Protein AF-A0A8J3WYK4-F1 (afdb_monomer_lite)

pLDDT: mean 82.58, std 11.93, range [45.78, 96.06]

Sequence (86 aa):
MPRPDPGTLSPLSERVGAMGGVRRRRGVRDGRILIATRTPKGRDLRGEADRAPPTIVERLDVELAESQDPRQAPTRVIAAASNATE

Radius of gyration: 16.9 Å; chains: 1; bounding box: 37×24×45 Å

Secondary structure (DSSP, 8-state):
-PPPPHHHHHHHHHHHHHTTSEEEEE-SS-TT-EEEEE-HHHHHHHHHHTTHHHHHHHHHT---TT--STTHHHHHHHHHHHHTT-

Foldseek 3Di:
DDDDDPVVVVVVLVVCVVVVQWDWDADPVHSVDIDIDGDPVNVVCVVVVVVVLVVLCVVLVPDLPVDPDPVVSVVSSVVSVVVVVD

InterPro domains:
  IPR036390 Winged helix DNA-binding domain superfamily [SSF46785] (5-60)

Structure (mmCIF, N/CA/C/O backbone):
data_AF-A0A8J3WYK4-F1
#
_entry.id   AF-A0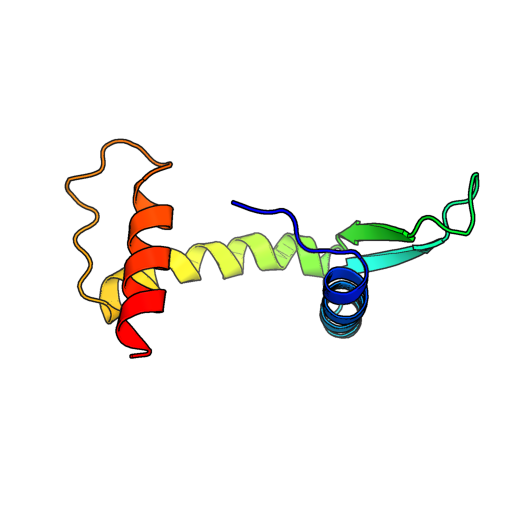A8J3WYK4-F1
#
loop_
_atom_site.group_PDB
_atom_site.id
_atom_site.type_symbol
_atom_site.label_atom_id
_atom_site.label_alt_id
_atom_site.label_comp_id
_atom_site.label_asym_id
_atom_site.label_entity_id
_atom_site.label_seq_id
_atom_site.pdbx_PDB_ins_code
_atom_site.Cartn_x
_atom_site.Cartn_y
_atom_site.Cartn_z
_atom_site.occupancy
_atom_site.B_iso_or_equiv
_atom_site.auth_seq_id
_atom_site.auth_comp_id
_atom_site.auth_asym_id
_atom_site.auth_atom_id
_atom_site.pdbx_PDB_model_num
ATOM 1 N N . MET A 1 1 ? -2.002 15.666 5.414 1.00 54.53 1 MET A N 1
ATOM 2 C CA . MET A 1 1 ? -1.067 14.523 5.515 1.00 54.53 1 MET A CA 1
ATOM 3 C C . MET A 1 1 ? 0.131 14.793 4.607 1.00 54.53 1 MET A C 1
ATOM 5 O O . MET A 1 1 ? -0.110 15.125 3.448 1.00 54.53 1 MET A O 1
ATOM 9 N N . PRO A 1 2 ? 1.380 14.740 5.102 1.00 69.00 2 PRO A N 1
ATOM 10 C CA . PRO A 1 2 ? 2.564 14.988 4.277 1.00 69.00 2 PRO A CA 1
ATOM 11 C C . PRO A 1 2 ? 2.731 13.897 3.210 1.00 69.00 2 PRO A C 1
ATOM 13 O O . PRO A 1 2 ? 2.400 12.734 3.443 1.00 69.00 2 PRO A O 1
ATOM 16 N N . ARG A 1 3 ? 3.224 14.264 2.019 1.00 75.62 3 ARG A N 1
ATOM 17 C CA . ARG A 1 3 ? 3.568 13.276 0.986 1.00 75.62 3 ARG A CA 1
ATOM 18 C C . ARG A 1 3 ? 4.881 12.579 1.362 1.00 75.62 3 ARG A C 1
ATOM 20 O O . ARG A 1 3 ? 5.822 13.280 1.725 1.00 75.62 3 ARG A O 1
ATOM 27 N N . PRO A 1 4 ? 4.971 11.247 1.217 1.00 80.25 4 PRO A N 1
ATOM 28 C CA . PRO A 1 4 ? 6.225 10.530 1.410 1.00 80.25 4 PRO A CA 1
ATOM 29 C C . PRO A 1 4 ? 7.265 10.989 0.385 1.00 80.25 4 PRO A C 1
ATOM 31 O O . PRO A 1 4 ? 6.940 11.260 -0.779 1.00 80.25 4 PRO A O 1
ATOM 34 N N . ASP A 1 5 ? 8.511 11.070 0.831 1.00 87.38 5 ASP A N 1
ATOM 35 C CA . ASP A 1 5 ? 9.647 11.435 0.001 1.00 87.38 5 ASP A CA 1
ATOM 36 C C . ASP A 1 5 ? 10.027 10.291 -0.972 1.00 87.38 5 ASP A C 1
ATOM 38 O O . ASP A 1 5 ? 9.648 9.127 -0.776 1.00 87.38 5 ASP A O 1
ATOM 42 N N . PRO A 1 6 ? 10.786 10.585 -2.042 1.00 83.88 6 PRO A N 1
ATOM 43 C CA . PRO A 1 6 ? 11.217 9.573 -3.008 1.00 83.88 6 PRO A CA 1
ATOM 44 C C . PRO A 1 6 ? 12.068 8.435 -2.418 1.00 83.88 6 PRO A C 1
ATOM 46 O O . PRO A 1 6 ? 12.013 7.309 -2.930 1.00 83.88 6 PRO A O 1
ATOM 49 N N . GLY A 1 7 ? 12.838 8.709 -1.361 1.00 85.19 7 GLY A N 1
ATOM 50 C CA . GLY A 1 7 ? 13.651 7.726 -0.643 1.00 85.19 7 GLY A CA 1
ATOM 51 C C . GLY A 1 7 ? 12.792 6.703 0.094 1.00 85.19 7 GLY A C 1
ATOM 52 O O . GLY A 1 7 ? 13.111 5.519 0.069 1.00 85.19 7 GLY A O 1
ATOM 53 N N . THR A 1 8 ? 11.641 7.118 0.625 1.00 89.50 8 THR A N 1
ATOM 54 C CA . THR A 1 8 ? 10.644 6.215 1.225 1.00 89.50 8 THR A CA 1
ATOM 55 C C . THR A 1 8 ? 9.820 5.466 0.170 1.00 89.50 8 THR A C 1
ATOM 57 O O . THR A 1 8 ? 9.518 4.278 0.311 1.00 89.50 8 THR A O 1
ATOM 60 N N . LEU A 1 9 ? 9.458 6.133 -0.930 1.00 90.56 9 LEU A N 1
ATOM 61 C CA . LEU A 1 9 ? 8.622 5.535 -1.977 1.00 90.56 9 LEU A CA 1
ATOM 62 C C . LEU A 1 9 ? 9.335 4.446 -2.787 1.00 90.56 9 LEU A C 1
ATOM 64 O O . LEU A 1 9 ? 8.679 3.509 -3.252 1.00 90.56 9 LEU A O 1
ATOM 68 N N . SER A 1 10 ? 10.652 4.552 -2.970 1.00 89.75 10 SER A N 1
ATOM 69 C CA . SER A 1 10 ? 11.407 3.612 -3.807 1.00 89.75 10 SER A CA 1
ATOM 70 C C . SER A 1 10 ? 11.413 2.184 -3.230 1.00 89.75 10 SER A C 1
ATOM 72 O O . SER A 1 10 ? 10.974 1.278 -3.948 1.00 89.75 10 SER A O 1
ATOM 74 N N . PRO A 1 11 ? 11.770 1.959 -1.946 1.00 92.31 11 PRO A N 1
ATOM 75 C CA . PRO A 1 11 ? 11.684 0.643 -1.311 1.00 92.31 11 PRO A CA 1
ATOM 76 C C . PRO A 1 11 ? 10.252 0.104 -1.221 1.00 92.31 11 PRO A C 1
ATOM 78 O O . PRO A 1 11 ? 10.021 -1.086 -1.434 1.00 92.31 11 PRO A O 1
ATOM 81 N N . LEU A 1 12 ? 9.265 0.965 -0.942 1.00 92.69 12 LEU A N 1
ATOM 82 C CA . LEU A 1 12 ? 7.861 0.548 -0.860 1.00 92.69 12 LEU A CA 1
ATOM 83 C C . LEU A 1 12 ? 7.337 0.057 -2.212 1.00 92.69 12 LEU A C 1
ATOM 85 O O . LEU A 1 12 ? 6.735 -1.013 -2.299 1.00 92.69 12 LEU A O 1
ATOM 89 N N . SER A 1 13 ? 7.600 0.812 -3.281 1.00 91.81 13 SER A N 1
ATOM 90 C CA . SER A 1 13 ? 7.219 0.430 -4.643 1.00 91.81 13 SER A CA 1
ATOM 91 C C . SER A 1 13 ? 7.879 -0.884 -5.064 1.00 91.81 13 SER A C 1
ATOM 93 O O . SER A 1 13 ? 7.248 -1.710 -5.724 1.00 91.81 13 SER A O 1
ATOM 95 N N . GLU A 1 14 ? 9.129 -1.102 -4.656 1.00 92.56 14 GLU A N 1
ATOM 96 C CA . GLU A 1 14 ? 9.855 -2.343 -4.910 1.00 92.56 14 GLU A CA 1
ATOM 97 C C . GLU A 1 14 ? 9.233 -3.544 -4.206 1.00 92.56 14 GLU A C 1
ATOM 99 O O . GLU A 1 14 ? 8.932 -4.540 -4.863 1.00 92.56 14 GLU A O 1
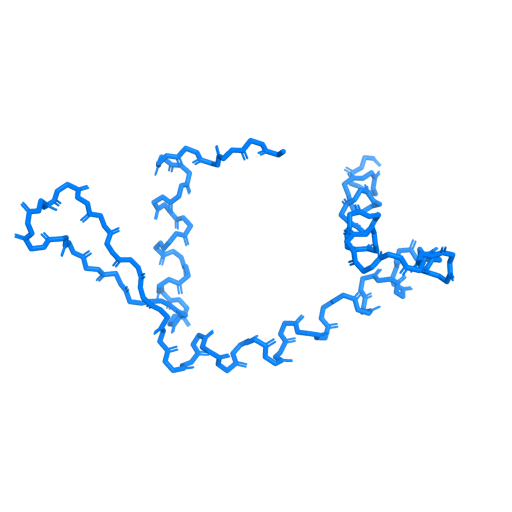ATOM 104 N N . ARG A 1 15 ? 8.945 -3.423 -2.906 1.00 94.50 15 ARG A N 1
ATOM 105 C CA . ARG A 1 15 ? 8.305 -4.486 -2.122 1.00 94.50 15 ARG A CA 1
ATOM 106 C C . ARG A 1 15 ? 6.935 -4.861 -2.687 1.00 94.50 15 ARG A C 1
ATOM 108 O O . ARG A 1 15 ? 6.632 -6.040 -2.849 1.00 94.50 15 ARG A O 1
ATOM 115 N N . VAL A 1 16 ? 6.114 -3.871 -3.044 1.00 93.31 16 VAL A N 1
ATOM 116 C CA . VAL A 1 16 ? 4.802 -4.121 -3.669 1.00 93.31 16 VAL A CA 1
ATOM 117 C C . VAL A 1 16 ? 4.953 -4.752 -5.057 1.00 93.31 16 VAL A C 1
ATOM 119 O O . VAL A 1 16 ? 4.145 -5.599 -5.446 1.00 93.31 16 VAL A O 1
ATOM 122 N N . GLY A 1 17 ? 5.997 -4.378 -5.800 1.00 93.50 17 GLY A N 1
ATOM 123 C CA . GLY A 1 17 ? 6.352 -5.008 -7.069 1.00 93.50 17 GLY A CA 1
ATOM 124 C C . GLY A 1 17 ? 6.732 -6.480 -6.909 1.00 93.50 17 GLY A C 1
ATOM 125 O O . GLY A 1 17 ? 6.219 -7.313 -7.651 1.00 93.50 17 GLY A O 1
ATOM 126 N N . ALA A 1 18 ? 7.541 -6.812 -5.900 1.00 95.12 18 ALA A N 1
ATOM 127 C CA . ALA A 1 18 ? 7.941 -8.186 -5.585 1.00 95.12 18 ALA A CA 1
ATOM 128 C C . ALA A 1 18 ? 6.746 -9.083 -5.208 1.00 95.12 18 ALA A C 1
ATOM 130 O O . ALA A 1 18 ? 6.701 -10.248 -5.587 1.00 95.12 18 ALA A O 1
ATOM 131 N N . MET A 1 19 ? 5.721 -8.529 -4.550 1.00 94.25 19 MET A N 1
ATOM 132 C CA . MET A 1 19 ? 4.457 -9.237 -4.279 1.00 94.25 19 MET A CA 1
ATOM 133 C C . MET A 1 19 ? 3.551 -9.371 -5.521 1.00 94.25 19 MET A C 1
ATOM 135 O O . MET A 1 19 ? 2.508 -10.032 -5.478 1.00 94.25 19 MET A O 1
ATOM 139 N N . GLY A 1 20 ? 3.934 -8.756 -6.643 1.00 93.94 20 GLY A N 1
ATOM 140 C CA . GLY A 1 20 ? 3.215 -8.795 -7.911 1.00 93.94 20 GLY A CA 1
ATOM 141 C C . GLY A 1 20 ? 2.061 -7.799 -8.014 1.00 93.94 20 GLY A C 1
ATOM 142 O O . GLY A 1 20 ? 1.237 -7.950 -8.911 1.00 93.94 20 GLY A O 1
ATOM 143 N N . GLY A 1 21 ? 1.968 -6.798 -7.132 1.00 94.12 21 GLY A N 1
ATOM 144 C CA . GLY A 1 21 ? 0.880 -5.807 -7.134 1.00 94.12 21 GLY A CA 1
ATOM 145 C C . GLY A 1 21 ? 1.072 -4.661 -8.137 1.00 94.12 21 GLY A C 1
ATOM 146 O O . GLY A 1 21 ? 0.102 -4.090 -8.644 1.00 94.12 21 GLY A O 1
ATOM 147 N N . VAL A 1 22 ? 2.322 -4.325 -8.470 1.00 95.44 22 VAL A N 1
ATOM 148 C CA . VAL A 1 22 ? 2.654 -3.257 -9.428 1.00 95.44 22 VAL A CA 1
ATOM 149 C C . VAL A 1 22 ? 3.787 -3.661 -10.366 1.00 95.44 22 VAL A C 1
ATOM 151 O O . VAL A 1 22 ? 4.707 -4.375 -9.987 1.00 95.44 22 VAL A O 1
ATOM 154 N N . ARG A 1 23 ? 3.747 -3.150 -11.598 1.00 95.19 23 ARG A N 1
ATOM 155 C CA . ARG A 1 23 ? 4.864 -3.176 -12.545 1.00 95.19 23 ARG A CA 1
ATOM 156 C C . ARG A 1 23 ? 5.555 -1.818 -12.540 1.00 95.19 23 ARG A C 1
ATOM 158 O O . ARG A 1 23 ? 4.893 -0.794 -12.719 1.00 95.19 23 ARG A O 1
ATOM 165 N N . ARG A 1 24 ? 6.877 -1.821 -12.388 1.00 93.38 24 ARG A N 1
ATOM 166 C CA . ARG A 1 24 ? 7.729 -0.626 -12.439 1.00 93.38 24 ARG A CA 1
ATOM 167 C C . ARG A 1 24 ? 8.415 -0.549 -13.800 1.00 93.38 24 ARG A C 1
ATOM 169 O O . ARG A 1 24 ? 8.881 -1.561 -14.313 1.00 93.38 24 ARG A O 1
ATOM 176 N N . ARG A 1 25 ? 8.478 0.644 -14.387 1.00 91.69 25 ARG A N 1
ATOM 177 C CA . ARG A 1 25 ? 9.292 0.931 -15.578 1.00 91.69 25 ARG A CA 1
ATOM 178 C C . ARG A 1 25 ? 9.880 2.332 -15.487 1.00 91.69 25 ARG A C 1
ATOM 180 O O . ARG A 1 25 ? 9.255 3.209 -14.893 1.00 91.69 25 ARG A O 1
ATOM 187 N N . ARG A 1 26 ? 11.046 2.553 -16.091 1.00 91.50 26 ARG A N 1
ATOM 188 C CA . ARG A 1 26 ? 11.559 3.917 -16.284 1.00 91.50 26 ARG A CA 1
ATOM 189 C C . ARG A 1 26 ? 10.706 4.646 -17.320 1.00 91.50 26 ARG A C 1
ATOM 191 O O . ARG A 1 26 ? 10.154 4.023 -18.230 1.00 91.50 26 ARG A O 1
ATOM 198 N N . GLY A 1 27 ? 10.562 5.954 -17.150 1.00 91.19 27 GLY A N 1
ATOM 199 C CA . GLY A 1 27 ? 9.907 6.817 -18.120 1.00 91.19 27 GLY A CA 1
ATOM 200 C C . GLY A 1 27 ? 10.689 6.857 -19.431 1.00 91.19 27 GLY A C 1
ATOM 201 O O . GLY A 1 27 ? 11.912 6.913 -19.429 1.00 91.19 27 GLY A O 1
ATOM 202 N N . VAL A 1 28 ? 9.974 6.839 -20.557 1.00 89.75 28 VAL A N 1
ATOM 203 C CA . VAL A 1 28 ? 10.589 6.910 -21.898 1.00 89.75 28 VAL A CA 1
ATOM 204 C C . VAL A 1 28 ? 11.079 8.330 -22.210 1.00 89.75 28 VAL A C 1
ATOM 206 O O . VAL A 1 28 ? 12.066 8.503 -22.910 1.00 89.75 28 VAL A O 1
ATOM 209 N N . ARG A 1 29 ? 10.395 9.351 -21.671 1.00 89.38 29 ARG A N 1
ATOM 210 C CA . ARG A 1 29 ? 10.742 10.773 -21.856 1.00 89.38 29 ARG A CA 1
ATOM 211 C C . ARG A 1 29 ? 11.807 11.269 -20.877 1.00 89.38 29 ARG A C 1
ATOM 213 O O . ARG A 1 29 ? 12.584 12.145 -21.223 1.00 89.38 29 ARG A O 1
ATOM 220 N N . ASP A 1 30 ? 11.827 10.717 -19.667 1.00 89.19 30 ASP A N 1
ATOM 221 C CA . ASP A 1 30 ? 12.849 10.989 -18.657 1.00 89.19 30 ASP A CA 1
ATOM 222 C C . ASP A 1 30 ? 13.102 9.706 -17.857 1.00 89.19 30 ASP A C 1
ATOM 224 O O . ASP A 1 30 ? 12.216 9.208 -17.154 1.00 89.19 30 ASP A O 1
ATOM 228 N N . GLY A 1 31 ? 14.319 9.171 -17.968 1.00 81.12 31 GLY A N 1
ATOM 229 C CA . GLY A 1 31 ? 14.731 7.939 -17.293 1.00 81.12 31 GLY A CA 1
ATOM 230 C C . GLY A 1 31 ? 14.846 8.067 -15.771 1.00 81.12 31 GLY A C 1
ATOM 231 O O . GLY A 1 31 ? 14.930 7.047 -15.082 1.00 81.12 31 GLY A O 1
ATOM 232 N N . ARG A 1 32 ? 14.819 9.298 -15.242 1.00 86.62 32 ARG A N 1
ATOM 233 C CA . ARG A 1 32 ? 14.793 9.590 -13.800 1.00 86.62 32 ARG A CA 1
ATOM 234 C C . ARG A 1 32 ? 13.405 9.387 -13.196 1.00 86.62 32 ARG A C 1
ATOM 236 O O . ARG A 1 32 ? 13.281 9.250 -11.983 1.00 86.62 32 ARG A O 1
ATOM 243 N N . ILE A 1 33 ? 12.362 9.330 -14.025 1.00 87.56 33 ILE A N 1
ATOM 244 C CA . ILE A 1 33 ? 10.992 9.087 -13.578 1.00 87.56 33 ILE A CA 1
ATOM 245 C C . ILE A 1 33 ? 10.727 7.582 -13.549 1.00 87.56 33 ILE A C 1
ATOM 247 O O . ILE A 1 33 ? 10.963 6.867 -14.524 1.00 87.56 33 ILE A O 1
ATOM 251 N N . LEU A 1 34 ? 10.163 7.104 -12.442 1.00 90.12 34 LEU A N 1
ATOM 252 C CA . LEU A 1 34 ? 9.617 5.756 -12.340 1.00 90.12 34 LEU A CA 1
ATOM 253 C C . LEU A 1 34 ? 8.102 5.786 -12.514 1.00 90.12 34 LEU A C 1
ATOM 255 O O . LEU A 1 34 ? 7.386 6.493 -11.811 1.00 90.12 34 LEU A O 1
ATOM 259 N N . ILE A 1 35 ? 7.613 4.966 -13.437 1.00 92.31 35 ILE A N 1
ATOM 260 C CA . ILE A 1 35 ? 6.191 4.754 -13.672 1.00 92.31 35 ILE A CA 1
ATOM 261 C C . ILE A 1 35 ? 5.805 3.427 -13.023 1.00 92.31 35 ILE A C 1
ATOM 263 O O . ILE A 1 35 ? 6.252 2.360 -13.455 1.00 92.31 35 ILE A O 1
ATOM 267 N N . ALA A 1 36 ? 4.949 3.496 -12.007 1.00 93.12 36 ALA A N 1
ATOM 268 C CA . ALA A 1 36 ? 4.316 2.335 -11.397 1.00 93.12 36 ALA A CA 1
ATOM 269 C C . ALA A 1 36 ? 2.910 2.144 -11.982 1.00 93.12 36 ALA A C 1
ATOM 271 O O . ALA A 1 36 ? 2.120 3.082 -12.063 1.00 93.12 36 ALA A O 1
ATOM 272 N N . THR A 1 37 ? 2.580 0.931 -12.416 1.00 95.12 37 THR A N 1
ATOM 273 C CA . THR A 1 37 ? 1.257 0.593 -12.963 1.00 95.12 37 THR A CA 1
ATOM 274 C C . THR A 1 37 ? 0.731 -0.660 -12.278 1.00 95.12 37 THR A C 1
ATOM 276 O O . THR A 1 37 ? 1.477 -1.626 -12.143 1.00 95.12 37 THR A O 1
ATOM 279 N N . ARG A 1 38 ? -0.541 -0.670 -11.854 1.00 95.25 38 ARG A N 1
ATOM 280 C CA . ARG A 1 38 ? -1.157 -1.864 -11.250 1.00 95.25 38 ARG A CA 1
ATOM 281 C C . ARG A 1 38 ? -1.136 -3.043 -12.221 1.00 95.25 38 ARG A C 1
ATOM 283 O O . ARG A 1 38 ? -1.437 -2.891 -13.407 1.00 95.25 38 ARG A O 1
ATOM 290 N N . THR A 1 39 ? -0.787 -4.212 -11.706 1.00 96.06 39 THR A N 1
ATOM 291 C CA . THR A 1 39 ? -0.943 -5.491 -12.409 1.00 96.06 39 THR A CA 1
ATOM 292 C C . THR A 1 39 ? -2.398 -5.971 -12.299 1.00 96.06 39 THR A C 1
ATOM 294 O O . THR A 1 39 ? -3.155 -5.413 -11.502 1.00 96.06 39 THR A O 1
ATOM 297 N N . PRO A 1 40 ? -2.812 -7.004 -13.057 1.00 95.12 40 PRO A N 1
ATOM 298 C CA . PRO A 1 40 ? -4.094 -7.673 -12.827 1.00 95.12 40 PRO A CA 1
ATOM 299 C C . PRO A 1 40 ? -4.245 -8.149 -11.376 1.00 95.12 40 PRO A C 1
ATOM 301 O O . PRO A 1 40 ? -5.155 -7.691 -10.699 1.00 95.12 40 PRO A O 1
ATOM 304 N N . LYS A 1 41 ? -3.255 -8.889 -10.853 1.00 93.88 41 LYS A N 1
ATOM 305 C CA . LYS A 1 41 ? -3.199 -9.306 -9.442 1.00 93.88 41 LYS A CA 1
ATOM 306 C C 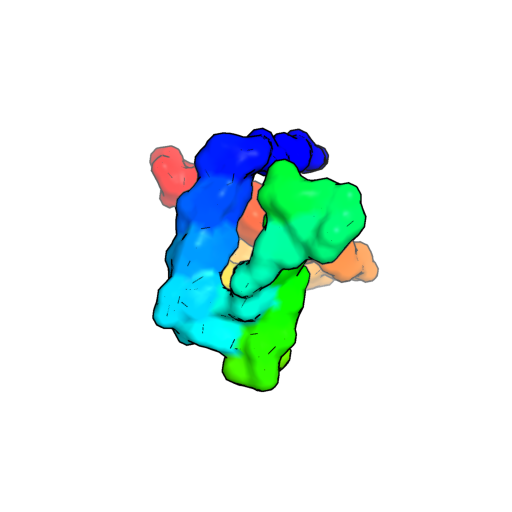. LYS A 1 41 ? -3.385 -8.127 -8.479 1.00 93.88 41 LYS A C 1
ATOM 308 O O . LYS A 1 41 ? -4.149 -8.204 -7.528 1.00 93.88 41 LYS A O 1
ATOM 313 N N . GLY A 1 42 ? -2.718 -7.002 -8.741 1.00 93.75 42 GLY A N 1
ATOM 314 C CA . GLY A 1 42 ? -2.838 -5.794 -7.926 1.00 93.75 42 GLY A CA 1
ATOM 315 C C . GLY A 1 42 ? -4.196 -5.094 -8.008 1.00 93.75 42 GLY A C 1
ATOM 316 O O . GLY A 1 42 ? -4.520 -4.308 -7.120 1.00 93.75 42 GLY A O 1
ATOM 317 N N . ARG A 1 43 ? -4.990 -5.337 -9.058 1.00 92.44 43 ARG A N 1
ATOM 318 C CA . ARG A 1 43 ? -6.388 -4.888 -9.112 1.00 92.44 43 ARG A CA 1
ATOM 319 C C . ARG A 1 43 ? -7.276 -5.774 -8.249 1.00 92.44 43 ARG A C 1
ATOM 321 O O . ARG A 1 43 ? -8.076 -5.224 -7.501 1.00 92.44 43 ARG A O 1
ATOM 328 N N . ASP A 1 44 ? -7.078 -7.085 -8.299 1.00 93.06 44 ASP A N 1
ATOM 329 C CA . ASP A 1 44 ? -7.893 -8.054 -7.555 1.00 93.06 44 ASP A CA 1
ATOM 330 C C . ASP A 1 44 ? -7.723 -7.896 -6.036 1.00 93.06 44 ASP A C 1
ATOM 332 O O . ASP A 1 44 ? -8.694 -7.986 -5.285 1.00 93.06 44 ASP A O 1
ATOM 336 N N . LEU A 1 45 ? -6.521 -7.503 -5.587 1.00 90.62 45 LEU A N 1
ATOM 337 C CA . LEU A 1 45 ? -6.247 -7.146 -4.187 1.00 90.62 45 LEU A CA 1
ATOM 338 C C . LEU A 1 45 ? -7.153 -6.032 -3.643 1.00 90.62 45 LEU A C 1
ATOM 340 O O . LEU A 1 45 ? -7.256 -5.880 -2.429 1.00 90.62 45 LEU A O 1
ATOM 344 N N . ARG A 1 46 ? -7.813 -5.234 -4.498 1.00 88.31 46 ARG A N 1
ATOM 345 C CA . ARG A 1 46 ? -8.742 -4.208 -4.014 1.00 88.31 46 ARG A CA 1
ATOM 346 C C . ARG A 1 46 ? -9.937 -4.823 -3.285 1.00 88.31 46 ARG A C 1
ATOM 348 O O . ARG A 1 46 ? -10.256 -4.342 -2.208 1.00 88.31 46 ARG A O 1
ATOM 355 N N . GLY A 1 47 ? -10.539 -5.881 -3.828 1.00 89.19 47 GLY A N 1
ATOM 356 C CA . GLY A 1 47 ? -11.675 -6.537 -3.172 1.00 89.19 47 GLY A CA 1
ATOM 357 C C . GLY A 1 47 ? -11.273 -7.220 -1.863 1.00 89.19 47 GLY A C 1
ATOM 358 O O . GLY A 1 47 ? -12.035 -7.249 -0.903 1.00 89.19 47 GLY A O 1
ATOM 359 N N . GLU A 1 48 ? -10.041 -7.724 -1.781 1.00 88.25 48 GLU A N 1
ATOM 360 C CA . GLU A 1 48 ? -9.491 -8.228 -0.522 1.00 88.25 48 GLU A CA 1
ATOM 361 C C . GLU A 1 48 ? -9.265 -7.109 0.501 1.00 88.25 48 GLU A C 1
ATOM 363 O O . GLU A 1 48 ? -9.626 -7.269 1.665 1.00 88.25 48 GLU A O 1
ATOM 368 N N . ALA A 1 49 ? -8.738 -5.964 0.067 1.00 89.44 49 ALA A N 1
ATOM 369 C CA . ALA A 1 49 ? -8.486 -4.818 0.934 1.00 89.44 49 ALA A CA 1
ATOM 370 C C . ALA A 1 49 ? -9.765 -4.230 1.548 1.00 89.44 49 ALA A C 1
ATOM 372 O O . ALA A 1 49 ? -9.702 -3.695 2.651 1.00 89.44 49 ALA A O 1
ATOM 373 N N . ASP A 1 50 ? -10.918 -4.358 0.887 1.00 88.38 50 ASP A N 1
ATOM 374 C CA . ASP A 1 50 ? -12.197 -3.869 1.416 1.00 88.38 50 ASP A CA 1
ATOM 375 C C . ASP A 1 50 ? -12.632 -4.620 2.698 1.00 88.38 50 ASP A C 1
ATOM 377 O O . ASP A 1 50 ? -13.444 -4.107 3.466 1.00 88.38 50 ASP A O 1
ATOM 381 N N . ARG A 1 51 ? -12.041 -5.791 2.994 1.00 88.06 51 ARG A N 1
ATOM 382 C CA . ARG A 1 51 ? -12.241 -6.515 4.264 1.00 88.06 51 ARG A CA 1
ATOM 383 C C . ARG A 1 51 ? -11.442 -5.931 5.431 1.00 88.06 51 ARG A C 1
ATOM 385 O O . ARG A 1 51 ? -11.796 -6.166 6.578 1.00 88.06 51 ARG A O 1
ATOM 392 N N . ALA A 1 52 ? -10.380 -5.169 5.170 1.00 86.56 52 ALA A N 1
ATOM 393 C CA . ALA A 1 52 ? -9.525 -4.649 6.234 1.00 86.56 52 ALA A CA 1
ATOM 394 C C . ALA A 1 52 ? -10.223 -3.598 7.125 1.00 86.56 52 ALA A C 1
ATOM 396 O O . ALA A 1 52 ? -10.131 -3.738 8.344 1.00 86.56 52 ALA A O 1
ATOM 397 N N . PRO A 1 53 ? -10.942 -2.583 6.590 1.00 80.56 53 PRO A N 1
ATOM 398 C 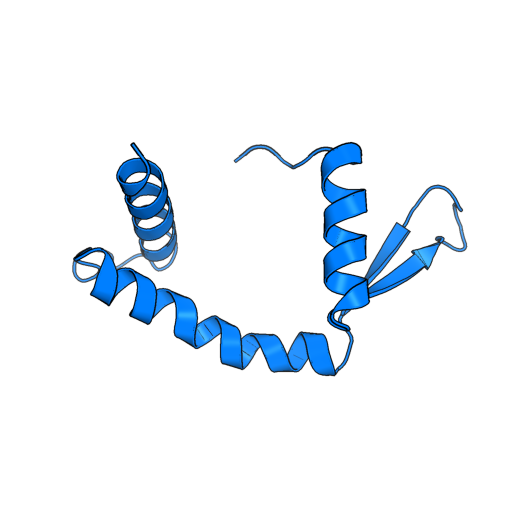CA . PRO A 1 53 ? -11.619 -1.589 7.421 1.00 80.56 53 PRO A CA 1
ATOM 399 C C . PRO A 1 53 ? -12.567 -2.171 8.486 1.00 80.56 53 PRO A C 1
ATOM 401 O O . PRO A 1 53 ? -12.365 -1.830 9.651 1.00 80.56 53 PRO A O 1
ATOM 404 N N . PRO A 1 54 ? -13.541 -3.055 8.168 1.00 81.75 54 PRO A N 1
ATOM 405 C CA . PRO A 1 54 ? -14.436 -3.598 9.193 1.00 81.75 54 PRO A CA 1
ATOM 406 C C . PRO A 1 54 ? -13.692 -4.435 10.243 1.00 81.75 54 PRO A C 1
ATOM 408 O O . PRO A 1 54 ? -13.955 -4.287 11.429 1.00 81.75 54 PRO A O 1
ATOM 411 N N . THR A 1 55 ? -12.686 -5.227 9.853 1.00 85.25 55 THR A N 1
ATOM 412 C CA . THR A 1 55 ? -11.888 -6.010 10.816 1.00 85.25 55 THR A CA 1
ATOM 413 C C . THR A 1 55 ? -11.114 -5.134 11.802 1.00 85.25 55 THR A C 1
ATOM 415 O O . THR A 1 55 ? -10.930 -5.514 12.956 1.00 85.25 55 THR A O 1
ATOM 418 N N . ILE A 1 56 ? -10.623 -3.968 11.373 1.00 82.62 56 ILE A N 1
ATOM 419 C CA . ILE A 1 56 ? -9.914 -3.056 12.281 1.00 82.62 56 ILE A CA 1
ATOM 420 C C . ILE A 1 56 ? -10.898 -2.421 13.269 1.00 82.62 56 ILE A C 1
ATOM 422 O O . ILE A 1 56 ? -10.584 -2.311 14.450 1.00 82.62 56 ILE A O 1
ATOM 426 N N . VAL A 1 57 ? -12.087 -2.044 12.798 1.00 81.44 57 VAL A N 1
ATOM 427 C CA . VAL A 1 57 ? -13.165 -1.474 13.622 1.00 81.44 57 VAL A CA 1
ATOM 428 C C . VAL A 1 57 ? -13.576 -2.445 14.723 1.00 81.44 57 VAL A C 1
ATOM 430 O O . VAL A 1 57 ? -13.592 -2.061 15.887 1.00 81.44 57 VAL A O 1
ATOM 433 N N . GLU A 1 58 ? -13.813 -3.709 14.367 1.00 83.00 58 GLU A N 1
ATOM 434 C CA . GLU A 1 58 ? -14.144 -4.779 15.317 1.00 83.00 58 GLU A CA 1
ATOM 435 C C . GLU A 1 58 ? -13.048 -4.993 16.371 1.00 83.00 58 GLU A C 1
ATOM 437 O O . GLU A 1 58 ? -13.345 -5.282 17.525 1.00 83.00 58 GLU A O 1
ATOM 442 N N . ARG A 1 59 ? -11.768 -4.866 15.993 1.00 83.25 59 ARG A N 1
ATOM 443 C CA . ARG A 1 59 ? -10.636 -5.108 16.906 1.00 83.25 59 ARG A CA 1
ATOM 444 C C . ARG A 1 59 ? -10.313 -3.943 17.826 1.00 83.25 59 ARG A C 1
ATOM 446 O O . ARG A 1 59 ? -9.801 -4.174 18.915 1.00 83.25 59 ARG A O 1
ATOM 453 N N . LEU A 1 60 ? -10.514 -2.719 17.354 1.00 81.44 60 LEU A N 1
ATOM 454 C CA . LEU A 1 60 ? -10.175 -1.505 18.095 1.00 81.44 60 LEU A CA 1
ATOM 455 C C . LEU A 1 60 ? -11.373 -0.927 18.862 1.00 81.44 60 LEU A C 1
ATOM 457 O O . LEU A 1 60 ? -11.221 0.129 19.466 1.00 81.44 60 LEU A O 1
ATOM 461 N N . ASP A 1 61 ? -12.534 -1.591 18.815 1.00 73.31 61 ASP A N 1
ATOM 462 C CA . ASP A 1 61 ? -13.793 -1.154 19.439 1.00 73.31 61 ASP A CA 1
ATOM 463 C C . ASP A 1 61 ? -14.152 0.306 19.093 1.00 73.31 61 ASP A C 1
ATOM 465 O O . ASP A 1 61 ? -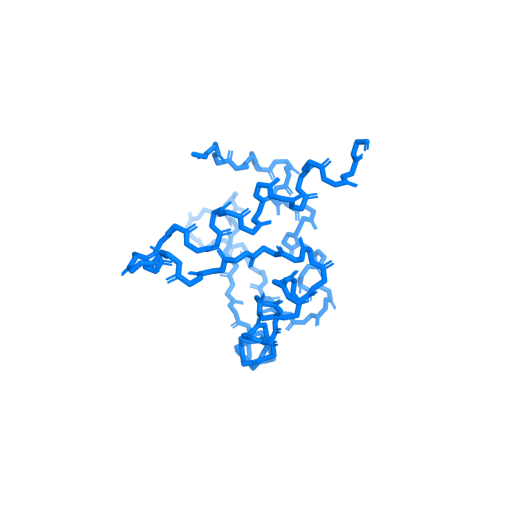14.599 1.101 19.917 1.00 73.31 61 ASP A O 1
ATOM 469 N N . VAL A 1 62 ? -13.883 0.701 17.843 1.00 71.62 62 VAL A N 1
ATOM 470 C CA . VAL A 1 62 ? -14.120 2.073 17.377 1.00 71.62 62 VAL A CA 1
ATOM 471 C C . VAL A 1 62 ? -15.541 2.173 16.846 1.00 71.62 62 VAL A C 1
ATOM 473 O O . VAL A 1 62 ? -15.849 1.634 15.786 1.00 71.62 62 VAL A O 1
ATOM 476 N N . GLU A 1 63 ? -16.407 2.932 17.513 1.00 69.06 63 GLU A N 1
ATOM 477 C CA . GLU A 1 63 ? -17.755 3.181 17.003 1.00 69.06 63 GLU A CA 1
ATOM 478 C C . GLU A 1 63 ? -17.717 4.045 15.726 1.00 69.06 63 GLU A C 1
ATOM 480 O O . GLU A 1 63 ? -17.432 5.248 15.732 1.00 69.06 63 GLU A O 1
ATOM 485 N N . LEU A 1 64 ? -18.012 3.416 14.584 1.00 64.69 64 LEU A N 1
ATOM 486 C CA . LEU A 1 64 ? -18.186 4.103 13.299 1.00 64.69 64 LEU A CA 1
ATOM 487 C C . LEU A 1 64 ? -19.552 4.795 13.167 1.00 64.69 64 LEU A C 1
ATOM 489 O O . LEU A 1 64 ? -19.726 5.628 12.276 1.00 64.69 64 LEU A O 1
ATOM 493 N N . ALA A 1 65 ? -20.508 4.440 14.030 1.00 57.41 65 ALA A N 1
ATOM 494 C CA . ALA A 1 65 ? -21.932 4.723 13.871 1.00 57.41 65 ALA A CA 1
ATOM 495 C C . ALA A 1 65 ? -22.292 6.220 13.857 1.00 57.41 65 ALA A C 1
ATOM 497 O O . ALA A 1 65 ? -23.290 6.597 13.247 1.00 57.41 65 ALA A O 1
ATOM 498 N N . GLU A 1 66 ? -21.470 7.095 14.441 1.00 54.34 66 GLU A N 1
ATOM 499 C CA . GLU A 1 66 ? -21.742 8.540 14.432 1.00 54.34 66 GLU A CA 1
ATOM 500 C C . GLU A 1 66 ? -21.246 9.265 13.172 1.00 54.34 66 GLU A C 1
ATOM 502 O O . GLU A 1 66 ? -21.578 10.429 12.940 1.00 54.34 66 GLU A O 1
ATOM 507 N N . SER A 1 67 ? -20.442 8.612 12.330 1.00 56.66 67 SER A N 1
ATOM 508 C CA . SER A 1 67 ? -19.830 9.279 11.187 1.00 56.66 67 SER A CA 1
ATOM 509 C C . SER A 1 67 ? -20.668 9.107 9.921 1.00 56.66 67 SER A C 1
ATOM 511 O O . SER A 1 67 ? -20.457 8.191 9.133 1.00 56.66 67 SER A O 1
ATOM 513 N N . GLN A 1 68 ? -21.596 10.036 9.678 1.00 58.53 68 GLN A N 1
ATOM 514 C CA . GLN A 1 68 ? -22.304 10.124 8.390 1.00 58.53 68 GLN A CA 1
ATOM 515 C C . GLN A 1 68 ? -21.407 10.618 7.235 1.00 58.53 68 GLN A C 1
ATOM 517 O O . GLN A 1 68 ? -21.845 10.670 6.086 1.00 58.53 68 GLN A O 1
ATOM 522 N N . ASP A 1 69 ? -20.145 10.963 7.522 1.00 67.38 69 ASP A N 1
ATOM 523 C CA . ASP A 1 69 ? -19.153 11.350 6.522 1.00 67.38 69 ASP A CA 1
ATOM 524 C C . ASP A 1 69 ? -18.177 10.190 6.237 1.00 67.38 69 ASP A C 1
ATOM 526 O O . ASP A 1 69 ? -17.309 9.885 7.065 1.00 67.38 69 ASP A O 1
ATOM 530 N N . PRO A 1 70 ? -18.226 9.577 5.039 1.00 64.00 70 PRO A N 1
ATOM 531 C CA . PRO A 1 70 ? -17.343 8.472 4.672 1.00 64.00 70 PRO A CA 1
ATOM 532 C C . PRO A 1 70 ? -15.847 8.832 4.696 1.00 64.00 70 PRO A C 1
ATOM 534 O O . PRO A 1 70 ? -15.009 7.931 4.696 1.00 64.00 70 PRO A O 1
ATOM 537 N N . ARG A 1 71 ? -15.466 10.120 4.728 1.00 70.38 71 ARG A N 1
ATOM 538 C CA . ARG A 1 71 ? -14.059 10.538 4.886 1.00 70.38 71 ARG A CA 1
ATOM 539 C C . ARG A 1 71 ? -13.559 10.469 6.329 1.00 70.38 71 ARG A C 1
ATOM 541 O O . ARG A 1 71 ? -12.353 10.333 6.551 1.00 70.38 71 ARG A O 1
ATOM 548 N N . GLN A 1 72 ? -14.450 10.562 7.309 1.00 73.38 72 GLN A N 1
ATOM 549 C CA . GLN A 1 72 ? -14.073 10.620 8.720 1.00 73.38 72 GLN A CA 1
ATOM 550 C C . GLN A 1 72 ? -13.913 9.231 9.342 1.00 73.38 72 GLN A C 1
ATOM 552 O O . GLN A 1 72 ? -12.995 9.030 10.140 1.00 73.38 72 GLN A O 1
ATOM 557 N N . ALA A 1 73 ? -14.714 8.259 8.904 1.00 72.06 73 ALA A N 1
ATOM 558 C CA . ALA A 1 73 ? -14.627 6.866 9.338 1.00 72.06 73 ALA A CA 1
ATOM 559 C C . ALA A 1 73 ? -13.200 6.262 9.224 1.00 72.06 73 ALA A C 1
ATOM 561 O O . ALA A 1 73 ? -12.652 5.841 10.245 1.00 72.06 73 ALA A O 1
ATOM 562 N N . PRO A 1 74 ? -12.515 6.288 8.058 1.00 71.94 74 PRO A N 1
ATOM 563 C CA . PRO A 1 74 ? -11.154 5.752 7.936 1.00 71.94 74 PRO A CA 1
ATOM 564 C C . PRO A 1 74 ? -10.125 6.538 8.754 1.00 71.94 74 PRO A C 1
ATOM 566 O O . PRO A 1 74 ? -9.159 5.969 9.254 1.00 71.94 74 PRO A O 1
ATOM 569 N N . THR A 1 75 ? -10.327 7.851 8.897 1.00 79.19 75 THR A N 1
ATOM 570 C CA . THR A 1 75 ? -9.419 8.726 9.650 1.00 79.19 75 THR A CA 1
ATOM 571 C C . THR A 1 75 ? -9.437 8.382 11.141 1.00 79.19 75 THR A C 1
ATOM 573 O O . THR A 1 75 ? -8.373 8.288 11.750 1.00 79.19 75 THR A O 1
ATOM 576 N N . ARG A 1 76 ? -10.621 8.119 11.718 1.00 75.44 76 ARG A N 1
ATOM 577 C CA . ARG A 1 76 ? -10.765 7.668 13.114 1.00 75.44 76 ARG A CA 1
ATOM 578 C C . ARG A 1 76 ? -10.080 6.324 13.352 1.00 75.44 76 ARG A C 1
ATOM 580 O O . ARG A 1 76 ? -9.352 6.181 14.326 1.00 75.44 76 ARG A O 1
ATOM 587 N N . VAL A 1 77 ? -10.247 5.381 12.426 1.00 76.44 77 VAL A N 1
ATOM 588 C CA . VAL A 1 77 ? -9.592 4.066 12.491 1.00 76.44 77 VAL A CA 1
ATOM 589 C C . VAL A 1 77 ? -8.064 4.194 12.478 1.00 76.44 77 VAL A C 1
ATOM 591 O O . VAL A 1 77 ? -7.388 3.582 13.301 1.00 76.44 77 VAL A O 1
ATOM 594 N N . ILE A 1 78 ? -7.511 5.024 11.585 1.00 79.50 78 ILE A N 1
ATOM 595 C CA . ILE A 1 78 ? -6.061 5.274 11.519 1.00 79.50 78 ILE A CA 1
ATOM 596 C C . ILE A 1 78 ? -5.553 5.909 12.822 1.00 79.50 78 ILE A C 1
ATOM 598 O O . ILE A 1 78 ? -4.496 5.519 13.320 1.00 79.50 78 ILE A O 1
ATOM 602 N N . ALA A 1 79 ? -6.300 6.861 13.387 1.00 79.25 79 ALA A N 1
ATOM 603 C CA . ALA A 1 79 ? -5.941 7.512 14.645 1.00 79.25 79 ALA A CA 1
ATOM 604 C C . ALA A 1 79 ? -5.942 6.522 15.823 1.00 79.25 79 ALA A C 1
ATOM 606 O O . ALA A 1 79 ? -4.959 6.452 16.557 1.00 79.25 79 ALA A O 1
ATOM 607 N N . ALA A 1 80 ? -6.989 5.702 15.957 1.00 79.69 80 ALA A N 1
ATOM 608 C CA . ALA A 1 80 ? -7.078 4.680 16.999 1.00 79.69 80 ALA A CA 1
ATOM 609 C C . ALA A 1 80 ? -5.939 3.651 16.901 1.00 79.69 80 ALA A C 1
ATOM 611 O O . ALA A 1 80 ? -5.306 3.337 17.905 1.00 79.69 80 ALA A O 1
ATOM 612 N N . ALA A 1 81 ? -5.619 3.183 15.689 1.00 77.25 81 ALA A N 1
ATOM 613 C CA . ALA A 1 81 ? -4.513 2.249 15.469 1.00 77.25 81 ALA A CA 1
ATOM 614 C C . ALA A 1 81 ? -3.148 2.853 15.843 1.00 77.25 81 ALA A C 1
ATOM 616 O O . ALA A 1 81 ? -2.281 2.152 16.357 1.00 77.25 81 ALA A O 1
ATOM 617 N N . SER A 1 82 ? -2.963 4.154 15.598 1.00 78.81 82 SER A N 1
ATOM 618 C CA . SER A 1 82 ? -1.726 4.860 15.953 1.00 78.81 82 SER A CA 1
ATOM 619 C C . SER A 1 82 ? -1.556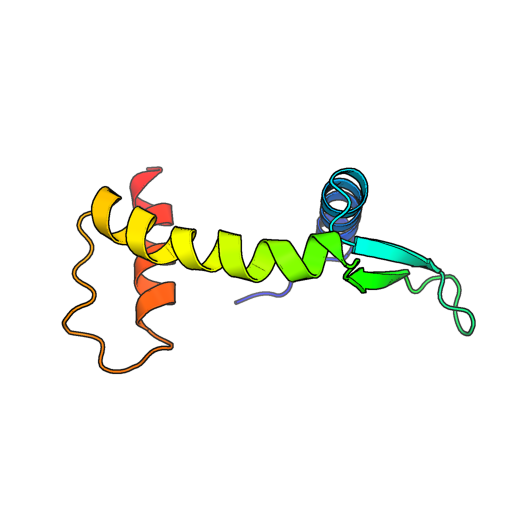 4.969 17.472 1.00 78.81 82 SER A C 1
ATOM 621 O O . SER A 1 82 ? -0.461 4.735 17.966 1.00 78.81 82 SER A O 1
ATOM 623 N N . ASN A 1 83 ? -2.640 5.242 18.205 1.00 73.00 83 ASN A N 1
ATOM 624 C CA . ASN A 1 83 ? -2.620 5.402 19.664 1.00 73.00 83 ASN A CA 1
ATOM 625 C C . ASN A 1 83 ? -2.554 4.069 20.431 1.00 73.00 83 ASN A C 1
ATOM 627 O O . ASN A 1 83 ? -2.116 4.044 21.570 1.00 73.00 83 ASN A O 1
ATOM 631 N N . ALA A 1 84 ? -2.990 2.957 19.831 1.00 63.56 84 ALA A N 1
ATOM 632 C CA . ALA A 1 84 ? -2.913 1.628 20.451 1.00 63.56 84 ALA A CA 1
ATOM 633 C C . ALA A 1 84 ? -1.492 1.029 20.450 1.00 63.56 84 ALA A C 1
ATOM 635 O O . ALA A 1 84 ? -1.275 -0.035 21.025 1.00 63.56 84 ALA A O 1
ATOM 636 N N . THR A 1 85 ? -0.545 1.668 19.756 1.00 55.12 85 THR A N 1
ATOM 637 C CA . THR A 1 85 ? 0.857 1.222 19.676 1.00 55.12 85 THR A CA 1
ATOM 638 C C . THR A 1 85 ? 1.749 1.950 20.698 1.00 55.12 85 THR A C 1
ATOM 640 O O . THR A 1 85 ? 2.973 1.849 20.613 1.00 55.12 85 THR A O 1
ATOM 643 N N . GLU A 1 86 ? 1.147 2.678 21.643 1.00 45.78 86 GLU A N 1
ATOM 644 C CA . GLU A 1 86 ? 1.812 3.387 22.748 1.00 45.78 86 GLU A CA 1
ATOM 645 C C . GLU A 1 86 ? 1.592 2.677 24.092 1.00 45.78 86 GLU A C 1
ATOM 647 O O . GLU A 1 86 ? 0.491 2.113 24.296 1.00 45.78 86 GLU A O 1
#

Organism: NCBI:txid1367882